Protein AF-A0A7K3PMM6-F1 (afdb_monomer_lite)

Structure (mmCIF, N/CA/C/O backbone):
data_AF-A0A7K3PMM6-F1
#
_entry.id   AF-A0A7K3PMM6-F1
#
loop_
_atom_site.group_PDB
_atom_site.id
_atom_site.type_symbol
_atom_site.label_atom_id
_atom_site.label_alt_id
_atom_site.label_comp_id
_atom_site.label_asym_id
_atom_site.label_entity_id
_atom_site.label_seq_id
_atom_site.pdbx_PDB_ins_code
_atom_site.Cartn_x
_atom_site.Cartn_y
_atom_site.Cartn_z
_atom_site.occupancy
_atom_site.B_iso_or_equiv
_atom_site.auth_seq_id
_atom_site.auth_comp_id
_atom_site.auth_asym_id
_atom_site.auth_atom_id
_atom_site.pdbx_PDB_model_num
ATOM 1 N N . GLY A 1 1 ? -13.186 -20.526 5.724 1.00 79.75 1 GLY A N 1
ATOM 2 C CA . GLY A 1 1 ? -13.028 -19.719 6.949 1.00 79.75 1 GLY A CA 1
ATOM 3 C C . GLY A 1 1 ? -11.591 -19.273 7.106 1.00 79.75 1 GLY A C 1
ATOM 4 O O . GLY A 1 1 ? -11.275 -18.162 6.717 1.00 79.75 1 GLY A O 1
ATOM 5 N N . ILE A 1 2 ? -10.721 -20.166 7.587 1.00 91.00 2 ILE A N 1
A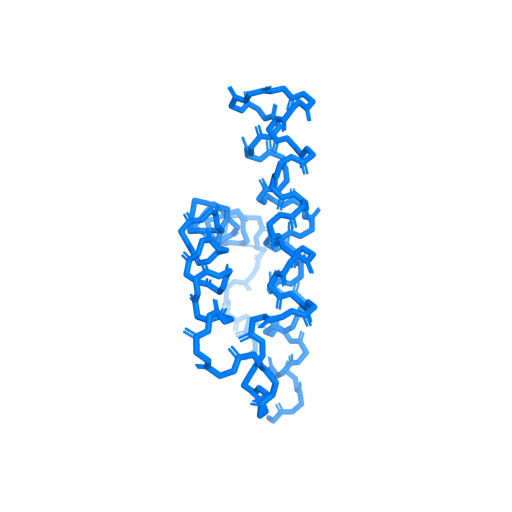TOM 6 C CA . ILE A 1 2 ? -9.309 -19.858 7.881 1.00 91.00 2 ILE A CA 1
ATOM 7 C C . ILE A 1 2 ? -8.462 -19.711 6.611 1.00 91.00 2 ILE A C 1
ATOM 9 O O . ILE A 1 2 ? -7.751 -18.726 6.486 1.00 91.00 2 ILE A O 1
ATOM 13 N N . ALA A 1 3 ? -8.581 -20.628 5.641 1.00 89.75 3 ALA A N 1
ATOM 14 C CA . ALA A 1 3 ? -7.797 -20.565 4.400 1.00 89.75 3 ALA A CA 1
ATOM 15 C C . ALA A 1 3 ? -7.974 -19.228 3.659 1.00 89.75 3 ALA A C 1
ATOM 17 O O . ALA A 1 3 ? -6.994 -18.577 3.320 1.00 89.75 3 ALA A O 1
ATOM 18 N N . ARG A 1 4 ? -9.223 -18.767 3.508 1.00 89.81 4 ARG A N 1
ATOM 19 C CA . ARG A 1 4 ? -9.524 -17.443 2.948 1.00 89.81 4 ARG A CA 1
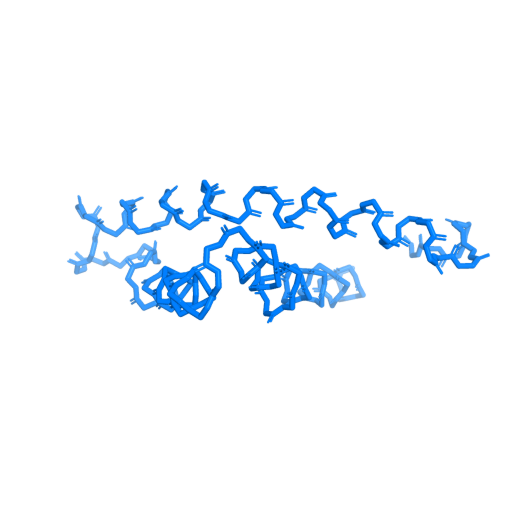ATOM 20 C C . ARG A 1 4 ? -8.873 -16.315 3.750 1.00 89.81 4 ARG A C 1
ATOM 22 O O . ARG A 1 4 ? -8.242 -15.464 3.147 1.00 89.81 4 ARG A O 1
ATOM 29 N N . ALA A 1 5 ? -9.011 -16.318 5.077 1.00 92.56 5 ALA A N 1
ATOM 30 C CA . ALA A 1 5 ? -8.430 -15.276 5.924 1.00 92.56 5 ALA A CA 1
ATOM 31 C C . ALA A 1 5 ? -6.896 -15.225 5.811 1.00 92.56 5 ALA A C 1
ATOM 33 O O . ALA A 1 5 ? -6.314 -14.148 5.781 1.00 92.56 5 ALA A O 1
ATOM 34 N N . VAL A 1 6 ? -6.246 -16.387 5.696 1.00 93.56 6 VAL A N 1
ATOM 35 C CA . VAL A 1 6 ? -4.799 -16.479 5.462 1.00 93.56 6 VAL A CA 1
ATOM 36 C C . VAL A 1 6 ? -4.433 -15.900 4.097 1.00 93.56 6 VAL A C 1
ATOM 38 O O . VAL A 1 6 ? -3.518 -15.089 4.018 1.00 93.56 6 VAL A O 1
ATOM 41 N N . VAL A 1 7 ? -5.149 -16.273 3.031 1.00 91.19 7 VAL A N 1
ATOM 42 C CA . VAL A 1 7 ? -4.895 -15.737 1.683 1.00 91.19 7 VAL A CA 1
ATOM 43 C C . VAL A 1 7 ? -5.102 -14.225 1.638 1.00 91.19 7 VAL A C 1
ATOM 45 O O . VAL A 1 7 ? -4.265 -13.523 1.084 1.00 91.19 7 VAL A O 1
ATOM 48 N N . GLU A 1 8 ? -6.176 -13.723 2.246 1.00 92.75 8 GLU A N 1
ATOM 49 C CA . GLU A 1 8 ? -6.496 -12.295 2.312 1.00 92.75 8 GLU A CA 1
ATOM 50 C C . GLU A 1 8 ? -5.402 -11.518 3.053 1.00 92.75 8 GLU A C 1
ATOM 52 O O . GLU A 1 8 ? -4.851 -10.574 2.498 1.00 92.75 8 GLU A O 1
ATOM 57 N N . SER A 1 9 ? -4.986 -11.994 4.230 1.00 94.06 9 SER A N 1
ATOM 58 C CA . SER A 1 9 ? -3.923 -11.357 5.016 1.00 94.06 9 SER A CA 1
ATOM 59 C C . SER A 1 9 ? -2.559 -11.390 4.316 1.00 94.06 9 SER A C 1
ATOM 61 O O . SER A 1 9 ? -1.817 -10.408 4.346 1.00 94.06 9 SER A O 1
ATOM 63 N N . VAL A 1 10 ? -2.217 -12.496 3.647 1.00 92.94 10 VAL A N 1
ATOM 64 C CA . VAL A 1 10 ? -0.973 -12.588 2.869 1.00 92.94 10 VAL A CA 1
ATOM 65 C C . VAL A 1 10 ? -1.023 -11.656 1.660 1.00 92.94 10 VAL A C 1
ATOM 67 O O . VAL A 1 10 ? -0.027 -10.994 1.373 1.00 92.94 10 VAL A O 1
ATOM 70 N N . ALA A 1 11 ? -2.156 -11.583 0.958 1.00 91.94 11 ALA A N 1
ATOM 71 C CA . ALA A 1 11 ? -2.323 -10.716 -0.203 1.00 91.94 11 ALA A CA 1
ATOM 72 C C . ALA A 1 11 ? -2.239 -9.232 0.178 1.00 91.94 11 ALA A C 1
ATOM 74 O O . ALA A 1 11 ? -1.501 -8.486 -0.463 1.00 91.94 11 ALA A O 1
ATOM 75 N N . GLU A 1 12 ? -2.928 -8.831 1.245 1.00 90.12 12 GLU A N 1
ATOM 76 C CA . GLU A 1 12 ? -2.887 -7.482 1.818 1.00 90.12 12 GLU A CA 1
ATOM 77 C C . GLU A 1 12 ? -1.454 -7.100 2.210 1.00 90.12 12 GLU A C 1
ATOM 79 O O . GLU A 1 12 ? -0.878 -6.160 1.665 1.00 90.12 12 GLU A O 1
ATOM 84 N N . ASN A 1 13 ? -0.795 -7.920 3.034 1.00 93.12 13 ASN A N 1
ATOM 85 C CA . ASN A 1 13 ? 0.573 -7.634 3.459 1.00 93.12 13 ASN A CA 1
ATOM 86 C C . ASN A 1 13 ? 1.570 -7.622 2.283 1.00 93.12 13 ASN A C 1
ATOM 88 O O . ASN A 1 13 ? 2.537 -6.863 2.297 1.00 93.12 13 ASN A O 1
ATOM 92 N N . THR A 1 14 ? 1.353 -8.441 1.249 1.00 92.56 14 THR A N 1
ATOM 93 C CA . THR A 1 14 ? 2.183 -8.422 0.032 1.00 92.56 14 THR A CA 1
ATOM 94 C C . THR A 1 14 ? 1.982 -7.132 -0.761 1.00 92.56 14 THR A C 1
ATOM 96 O O . THR A 1 14 ? 2.965 -6.536 -1.216 1.00 92.56 14 THR A O 1
ATOM 99 N N . SER A 1 15 ? 0.728 -6.689 -0.901 1.00 92.75 15 SER A N 1
ATOM 100 C CA . SER A 1 15 ? 0.389 -5.416 -1.535 1.00 92.75 15 SER A CA 1
ATOM 101 C C . SER A 1 15 ? 1.126 -4.271 -0.859 1.00 92.75 15 SER A C 1
ATOM 103 O O . SER A 1 15 ? 1.839 -3.527 -1.530 1.00 92.75 15 SER A O 1
ATOM 105 N N . ASP A 1 16 ? 1.052 -4.176 0.462 1.00 90.31 16 ASP A N 1
ATOM 106 C CA . ASP A 1 16 ? 1.491 -2.966 1.152 1.00 90.31 16 ASP A CA 1
ATOM 107 C C . ASP A 1 16 ? 2.985 -3.002 1.488 1.00 90.31 16 ASP A C 1
ATOM 109 O O . ASP A 1 16 ? 3.724 -2.044 1.251 1.00 90.31 16 ASP A O 1
ATOM 113 N N . ALA A 1 17 ? 3.503 -4.133 1.972 1.00 89.75 17 ALA A N 1
ATOM 114 C CA . ALA A 1 17 ? 4.904 -4.212 2.377 1.00 89.75 17 ALA A CA 1
ATOM 115 C C . ALA A 1 17 ? 5.877 -4.251 1.189 1.00 89.75 17 ALA A C 1
ATOM 117 O O . ALA A 1 17 ? 7.028 -3.826 1.343 1.00 89.75 17 ALA A O 1
ATOM 118 N N . VAL A 1 18 ? 5.440 -4.770 0.035 1.00 93.25 18 VAL A N 1
ATOM 119 C CA . VAL A 1 18 ? 6.302 -4.991 -1.134 1.00 93.25 18 VAL A CA 1
ATOM 120 C C . VAL A 1 18 ? 5.869 -4.120 -2.301 1.00 93.25 18 VAL A C 1
ATOM 122 O O . VAL A 1 18 ? 6.614 -3.229 -2.705 1.00 93.25 18 VAL A O 1
ATOM 125 N N . VAL A 1 19 ? 4.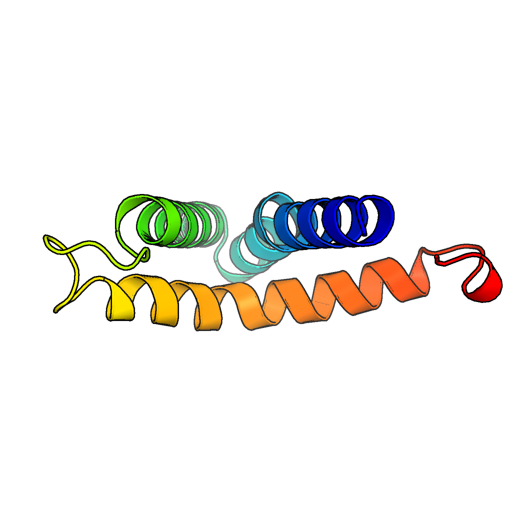682 -4.356 -2.860 1.00 95.00 19 VAL A N 1
ATOM 126 C CA . VAL A 1 19 ? 4.315 -3.760 -4.150 1.00 95.00 19 VAL A CA 1
ATOM 127 C C . VAL A 1 19 ? 4.098 -2.254 -4.028 1.00 95.00 19 VAL A C 1
ATOM 129 O O . VAL A 1 19 ? 4.697 -1.499 -4.786 1.00 95.00 19 VAL A O 1
ATOM 132 N N . GLY A 1 20 ? 3.321 -1.793 -3.050 1.00 93.62 20 GLY A N 1
ATOM 133 C CA . GLY A 1 20 ? 3.083 -0.375 -2.788 1.00 93.62 20 GLY A CA 1
ATOM 134 C C . GLY A 1 20 ? 4.376 0.380 -2.476 1.00 93.62 20 GLY A C 1
ATOM 135 O O . GLY A 1 20 ? 4.635 1.431 -3.065 1.00 93.62 20 GLY A O 1
ATOM 136 N N . ALA A 1 21 ? 5.248 -0.194 -1.639 1.00 93.38 21 ALA A N 1
ATOM 137 C CA . ALA A 1 21 ? 6.552 0.394 -1.331 1.00 93.38 21 ALA A CA 1
ATOM 138 C C . ALA A 1 21 ? 7.444 0.532 -2.578 1.00 93.38 21 ALA A C 1
ATOM 140 O O . ALA A 1 21 ? 8.091 1.566 -2.757 1.00 93.38 21 ALA A O 1
ATOM 141 N N . LEU A 1 22 ? 7.454 -0.475 -3.459 1.00 95.00 22 LEU A N 1
ATOM 142 C CA . LEU A 1 22 ? 8.193 -0.429 -4.722 1.00 95.00 22 LEU A CA 1
ATOM 143 C C . LEU A 1 22 ? 7.572 0.545 -5.728 1.00 95.00 22 LEU A C 1
ATOM 145 O O . LEU A 1 22 ? 8.315 1.244 -6.408 1.00 95.00 22 LEU A O 1
ATOM 149 N N . VAL A 1 23 ? 6.242 0.641 -5.802 1.00 96.00 23 VAL A N 1
ATOM 150 C CA . VAL A 1 23 ? 5.543 1.604 -6.669 1.00 96.00 23 VAL A CA 1
ATOM 151 C C . VAL A 1 23 ? 5.932 3.028 -6.291 1.00 96.00 23 VAL A C 1
ATOM 153 O O . VAL A 1 23 ? 6.412 3.782 -7.135 1.00 96.00 23 VAL A O 1
ATOM 156 N N . TRP A 1 24 ? 5.802 3.398 -5.018 1.00 96.75 24 TRP A N 1
ATOM 157 C CA . TRP A 1 24 ? 6.160 4.746 -4.575 1.00 96.75 24 TRP A CA 1
ATOM 158 C C . TRP A 1 24 ? 7.669 4.992 -4.585 1.00 96.75 24 TRP A C 1
ATOM 160 O O . TRP A 1 24 ? 8.106 6.103 -4.893 1.00 96.75 24 TRP A O 1
ATOM 170 N N . GLY A 1 25 ? 8.469 3.951 -4.339 1.00 96.62 25 GLY A N 1
ATOM 171 C CA . GLY A 1 25 ? 9.915 3.975 -4.537 1.00 96.62 25 GLY A CA 1
ATOM 172 C C . GLY A 1 25 ? 10.320 4.242 -5.989 1.00 96.62 25 GLY A C 1
ATOM 173 O O . GLY A 1 25 ? 11.249 5.003 -6.234 1.00 96.62 25 GLY A O 1
ATOM 174 N N . ALA A 1 26 ? 9.605 3.679 -6.962 1.00 96.19 26 ALA A N 1
ATOM 175 C CA . ALA A 1 26 ? 9.848 3.927 -8.381 1.00 96.19 26 ALA A CA 1
ATOM 176 C C . ALA A 1 26 ? 9.404 5.335 -8.811 1.00 96.19 26 ALA A C 1
ATOM 178 O O . ALA A 1 26 ? 10.072 5.963 -9.627 1.00 96.19 26 ALA A O 1
ATOM 179 N N . VAL A 1 27 ? 8.303 5.846 -8.249 1.00 96.38 27 VAL A N 1
ATOM 180 C CA . VAL A 1 27 ? 7.752 7.168 -8.596 1.00 96.38 27 VAL A CA 1
ATOM 181 C C . VAL A 1 27 ? 8.607 8.315 -8.054 1.00 96.38 27 VAL A C 1
ATOM 183 O O . VAL A 1 27 ? 8.853 9.279 -8.775 1.00 96.38 27 VAL A O 1
ATOM 186 N N . ALA A 1 28 ? 9.049 8.241 -6.795 1.00 96.00 28 ALA A N 1
ATOM 187 C CA . ALA A 1 28 ? 9.725 9.360 -6.128 1.00 96.00 28 ALA A CA 1
ATOM 188 C C . ALA A 1 28 ? 11.045 8.976 -5.438 1.00 96.00 28 ALA A C 1
ATOM 190 O O . ALA A 1 28 ? 11.562 9.743 -4.625 1.00 96.00 28 ALA A O 1
ATOM 191 N N . GLY A 1 29 ? 11.603 7.802 -5.736 1.00 96.81 29 GLY A N 1
ATOM 192 C CA . GLY A 1 29 ? 12.845 7.320 -5.134 1.00 96.81 29 GLY A CA 1
ATOM 193 C C . GLY A 1 29 ? 12.695 6.979 -3.650 1.00 96.81 29 GLY A C 1
ATOM 194 O O . GLY A 1 29 ? 11.617 6.646 -3.153 1.00 96.81 29 GLY A O 1
ATOM 195 N N . VAL A 1 30 ? 13.799 7.108 -2.909 1.00 96.75 30 VAL A N 1
ATOM 196 C CA . VAL A 1 30 ? 13.836 6.879 -1.453 1.00 96.75 30 VAL A CA 1
ATOM 197 C C . VAL A 1 30 ? 12.771 7.694 -0.696 1.00 96.75 30 VAL A C 1
ATOM 199 O O . VAL A 1 30 ? 12.092 7.104 0.147 1.00 96.75 30 VAL A O 1
ATOM 202 N N . PRO A 1 31 ? 12.541 8.993 -0.993 1.00 96.19 31 PRO A N 1
ATOM 203 C CA . PRO A 1 31 ? 11.463 9.755 -0.360 1.00 96.19 31 PRO A CA 1
ATOM 204 C C . PRO A 1 31 ? 10.070 9.140 -0.539 1.00 96.19 31 PRO A C 1
ATOM 206 O O . PRO A 1 31 ? 9.300 9.113 0.417 1.00 96.19 31 PRO A O 1
ATOM 209 N N . GLY A 1 32 ? 9.750 8.616 -1.727 1.00 95.44 32 GLY A N 1
ATOM 210 C CA . GLY A 1 32 ? 8.459 7.974 -1.991 1.00 95.44 32 GLY A CA 1
ATOM 211 C C . GLY A 1 32 ? 8.279 6.680 -1.208 1.00 95.44 32 GLY A C 1
ATOM 212 O O . GLY A 1 32 ? 7.245 6.479 -0.575 1.00 95.44 32 GLY A O 1
ATOM 213 N N . LEU A 1 33 ? 9.315 5.840 -1.179 1.00 95.50 33 LEU A N 1
ATOM 214 C CA . LEU A 1 33 ? 9.315 4.599 -0.403 1.00 95.50 33 LEU A CA 1
ATOM 215 C C . LEU A 1 33 ? 9.106 4.871 1.092 1.00 95.50 33 LEU A C 1
ATOM 217 O O . LEU A 1 33 ? 8.255 4.246 1.728 1.00 95.50 33 LEU A O 1
ATOM 221 N N . LEU A 1 34 ? 9.865 5.817 1.654 1.00 96.44 34 LEU A N 1
ATOM 222 C CA . LEU A 1 34 ? 9.751 6.188 3.065 1.00 96.44 34 LEU A CA 1
ATOM 223 C C . LEU A 1 34 ? 8.400 6.844 3.369 1.00 96.44 34 LEU A C 1
ATOM 225 O O . LEU A 1 34 ? 7.789 6.528 4.387 1.00 96.44 34 LEU A O 1
ATOM 229 N N . GLY A 1 35 ? 7.916 7.712 2.477 1.00 95.69 35 GLY A N 1
ATOM 230 C CA . GLY A 1 35 ? 6.612 8.360 2.598 1.00 95.69 35 GLY A CA 1
ATOM 231 C C . GLY A 1 35 ? 5.473 7.346 2.636 1.00 95.69 35 GLY A C 1
ATOM 232 O O . GLY A 1 35 ? 4.656 7.379 3.553 1.00 95.69 35 GLY A O 1
ATOM 233 N N . PHE A 1 36 ? 5.461 6.386 1.709 1.00 95.31 36 PHE A N 1
ATOM 234 C CA . PHE A 1 36 ? 4.451 5.330 1.692 1.00 95.31 36 PHE A CA 1
ATOM 235 C C . PHE A 1 36 ? 4.494 4.466 2.960 1.00 95.31 36 PHE A C 1
ATOM 237 O O . PHE A 1 36 ? 3.459 4.204 3.571 1.00 95.31 36 PHE A O 1
ATOM 244 N N . ARG A 1 37 ? 5.691 4.080 3.424 1.00 94.62 37 ARG A N 1
ATOM 245 C CA . ARG A 1 37 ? 5.850 3.336 4.686 1.00 94.62 37 ARG A CA 1
ATOM 246 C C . ARG A 1 37 ? 5.360 4.122 5.901 1.00 94.62 37 ARG A C 1
ATOM 248 O O . ARG A 1 37 ? 4.777 3.529 6.809 1.00 94.62 37 ARG A O 1
ATOM 255 N N . ALA A 1 38 ? 5.578 5.435 5.924 1.00 94.56 38 ALA A N 1
ATOM 256 C CA . ALA A 1 38 ? 5.092 6.299 6.991 1.00 94.56 38 ALA A CA 1
ATOM 257 C C . ALA A 1 38 ? 3.559 6.374 7.010 1.00 94.56 38 ALA A C 1
ATOM 259 O O . ALA A 1 38 ? 2.977 6.306 8.090 1.00 94.56 38 ALA A O 1
ATOM 260 N N . VAL A 1 39 ? 2.910 6.454 5.843 1.00 93.69 39 VAL A N 1
ATOM 2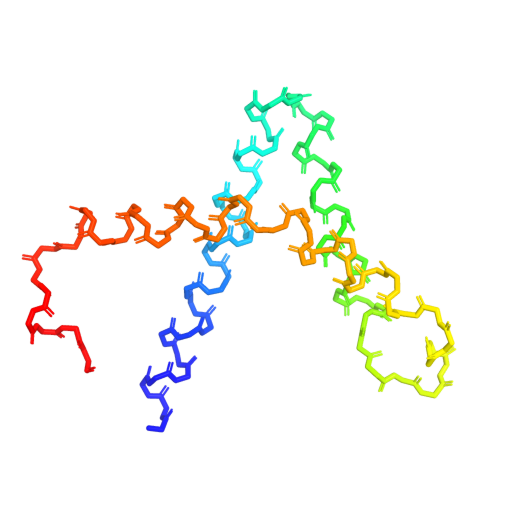61 C CA . VAL A 1 39 ? 1.441 6.436 5.728 1.00 93.69 39 VAL A CA 1
ATOM 262 C C . VAL A 1 39 ? 0.862 5.116 6.251 1.00 93.69 39 VAL A C 1
ATOM 264 O O . VAL A 1 39 ? 0.039 5.164 7.1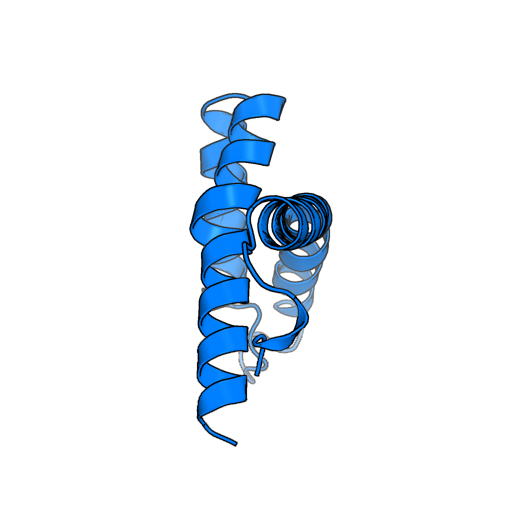63 1.00 93.69 39 VAL A O 1
ATOM 267 N N . ASN A 1 40 ? 1.385 3.968 5.804 1.00 92.25 40 ASN A N 1
ATOM 268 C CA . ASN A 1 40 ? 0.964 2.643 6.295 1.00 92.25 40 ASN A CA 1
ATOM 269 C C . ASN A 1 40 ? 1.122 2.509 7.813 1.00 92.25 40 ASN A C 1
ATOM 271 O O . ASN A 1 40 ? 0.258 2.004 8.526 1.00 92.25 40 ASN A O 1
ATOM 275 N N . THR A 1 41 ? 2.251 2.991 8.336 1.00 92.25 41 THR A N 1
ATOM 276 C CA . THR A 1 41 ? 2.510 2.960 9.780 1.00 92.25 41 THR A CA 1
ATOM 277 C C . THR A 1 41 ? 1.527 3.857 10.529 1.00 92.25 41 THR A C 1
ATOM 279 O O . THR A 1 41 ? 1.054 3.501 11.606 1.00 92.25 41 THR A O 1
ATOM 282 N N . LEU A 1 42 ? 1.212 5.029 9.977 1.00 91.00 42 LEU A N 1
ATOM 283 C CA . LEU A 1 42 ? 0.260 5.950 10.579 1.00 91.00 42 LEU A CA 1
ATOM 284 C C . LEU A 1 42 ? -1.144 5.339 10.625 1.00 91.00 42 LEU A C 1
ATOM 286 O O . LEU A 1 42 ? -1.801 5.436 11.662 1.00 91.00 42 LEU A O 1
ATOM 290 N N . ASP A 1 43 ? -1.588 4.682 9.555 1.00 89.88 43 ASP A N 1
ATOM 291 C CA . ASP A 1 43 ? -2.873 3.986 9.553 1.00 89.88 43 ASP A CA 1
ATOM 292 C C . ASP A 1 43 ? -2.934 2.870 10.612 1.00 89.88 43 ASP A C 1
ATOM 294 O O . ASP A 1 43 ? -3.843 2.847 11.452 1.00 89.88 43 ASP A O 1
ATOM 298 N N . ALA A 1 44 ? -1.887 2.045 10.697 1.00 87.56 44 ALA A N 1
ATOM 299 C CA . ALA A 1 44 ? -1.786 0.998 11.712 1.00 87.56 44 ALA A CA 1
ATOM 300 C C . ALA A 1 44 ? -1.852 1.547 13.154 1.00 87.56 44 ALA A C 1
ATOM 302 O O . ALA A 1 44 ? -2.422 0.916 14.044 1.00 87.56 44 ALA A O 1
ATOM 303 N N . MET A 1 45 ? -1.299 2.740 13.395 1.00 90.06 45 MET A N 1
ATOM 304 C CA . MET A 1 45 ? -1.244 3.350 14.728 1.00 90.06 45 MET A CA 1
ATOM 305 C C . MET A 1 45 ? -2.522 4.105 15.115 1.00 90.06 45 MET A C 1
ATOM 307 O O . MET A 1 45 ? -2.921 4.078 16.283 1.00 90.06 45 MET A O 1
ATOM 311 N N . VAL A 1 46 ? -3.139 4.837 14.179 1.00 89.75 46 VAL A N 1
ATOM 312 C CA . VAL A 1 46 ? -4.246 5.766 14.492 1.00 89.75 46 VAL A CA 1
ATOM 313 C C . VAL A 1 46 ? -5.465 5.668 13.573 1.00 89.75 46 VAL A C 1
ATOM 315 O O . VAL A 1 46 ? -6.491 6.267 13.897 1.00 89.75 46 VAL A O 1
ATOM 318 N N . GLY A 1 47 ? -5.403 4.903 12.483 1.00 83.50 47 GLY A N 1
ATOM 319 C CA . GLY A 1 47 ? -6.518 4.689 11.552 1.00 83.50 47 GLY A CA 1
ATOM 320 C C . GLY A 1 47 ? -7.653 3.837 12.113 1.00 83.50 47 GLY A C 1
ATOM 321 O O . GLY A 1 47 ? -8.813 3.953 11.711 1.00 83.50 47 GLY A O 1
ATOM 322 N N . HIS A 1 48 ? -7.351 3.041 13.138 1.00 84.69 48 HIS A N 1
ATOM 323 C CA . HIS A 1 48 ? -8.316 2.176 13.796 1.00 84.69 48 HIS A CA 1
ATOM 324 C C . HIS A 1 48 ? -9.348 2.988 14.593 1.00 84.69 48 HIS A C 1
ATOM 326 O O . HIS A 1 48 ? -9.041 4.008 15.222 1.00 84.69 48 HIS A O 1
ATOM 332 N N . ARG A 1 49 ? -10.597 2.502 14.637 1.00 79.50 49 ARG A N 1
ATOM 333 C CA . ARG A 1 49 ? -11.675 3.143 15.409 1.00 79.50 49 ARG A CA 1
ATOM 334 C C . ARG A 1 49 ? -11.402 3.046 16.911 1.00 79.50 49 ARG A C 1
ATOM 336 O O . ARG A 1 49 ? -11.843 2.114 17.573 1.00 79.50 49 ARG A O 1
ATOM 343 N N . SER A 1 50 ? -10.733 4.056 17.458 1.00 81.50 50 SER A N 1
ATOM 344 C CA . SER A 1 50 ? -10.526 4.211 18.897 1.00 81.50 50 SER A CA 1
ATOM 345 C C . SER A 1 50 ? -11.292 5.424 19.441 1.00 81.50 50 SER A C 1
ATOM 347 O O . SER A 1 50 ? -11.448 6.425 18.732 1.00 81.50 50 SER A O 1
ATOM 349 N N . PRO A 1 51 ? -11.730 5.412 20.716 1.00 82.44 51 PRO A N 1
ATOM 350 C CA . PRO A 1 51 ? -12.326 6.591 21.353 1.00 82.44 51 PRO A CA 1
ATOM 351 C C . PRO A 1 51 ? -11.418 7.832 21.294 1.00 82.44 51 PRO A C 1
ATOM 353 O O . PRO A 1 51 ? -11.909 8.955 21.192 1.00 82.44 51 PRO A O 1
ATOM 356 N N . ARG A 1 52 ? -10.093 7.625 21.305 1.00 82.81 52 ARG A N 1
ATOM 357 C CA . ARG A 1 52 ? -9.060 8.670 21.266 1.00 82.81 52 ARG A CA 1
ATOM 358 C C . ARG A 1 52 ? -8.908 9.309 19.881 1.00 82.81 52 ARG A C 1
ATOM 360 O O . ARG A 1 52 ? -8.736 10.525 19.795 1.00 82.81 52 ARG A O 1
ATOM 367 N N . TYR A 1 53 ? -9.001 8.506 18.819 1.00 82.19 53 TYR A N 1
ATOM 368 C CA . TYR A 1 53 ? -8.728 8.902 17.431 1.00 82.19 53 TYR A CA 1
ATOM 369 C C . TYR A 1 53 ? -9.994 9.076 16.580 1.00 82.19 53 TYR A C 1
ATOM 371 O O . TYR A 1 53 ? -9.908 9.518 15.440 1.00 82.19 53 TYR A O 1
ATOM 379 N N . ARG A 1 54 ? -11.191 8.841 17.136 1.00 77.81 54 ARG A N 1
ATOM 380 C CA . ARG A 1 54 ? -12.483 8.841 16.416 1.00 77.81 54 ARG A CA 1
ATOM 381 C C . ARG A 1 54 ? -12.732 10.044 15.497 1.00 77.81 54 ARG A C 1
ATOM 383 O O . ARG A 1 54 ? -13.433 9.909 14.503 1.00 77.81 54 ARG A O 1
ATOM 390 N N . ARG A 1 55 ? -12.215 11.226 15.849 1.00 79.25 55 ARG A N 1
ATOM 391 C CA . ARG A 1 55 ? -12.437 12.473 15.095 1.00 79.25 55 ARG A CA 1
ATOM 392 C C . ARG A 1 55 ? -11.449 12.699 13.944 1.00 79.25 55 ARG A C 1
ATOM 394 O O . ARG A 1 55 ? -11.769 13.476 13.054 1.00 79.25 55 ARG A O 1
ATOM 401 N N . TYR A 1 56 ? -10.281 12.055 13.956 1.00 82.44 56 TYR A N 1
ATOM 402 C CA . TYR A 1 56 ? -9.182 12.375 13.029 1.00 82.44 56 TYR A CA 1
ATOM 403 C C . TYR A 1 56 ? -8.432 11.161 12.457 1.00 82.44 56 TYR A C 1
ATOM 405 O O . TYR A 1 56 ? -7.812 11.299 11.411 1.00 82.44 56 TYR A O 1
ATOM 413 N N . GLY A 1 57 ? -8.552 9.968 13.047 1.00 84.62 57 GLY A N 1
ATOM 414 C CA . GLY A 1 57 ? -7.974 8.727 12.509 1.00 84.62 57 GLY A CA 1
ATOM 415 C C . GLY A 1 57 ? -8.502 8.354 11.120 1.00 84.62 57 GLY A C 1
ATOM 416 O O . GLY A 1 57 ? -7.817 7.714 10.337 1.00 84.62 57 GLY A O 1
ATOM 417 N N . TRP A 1 58 ? -9.687 8.841 10.742 1.00 87.56 58 TRP A N 1
ATOM 418 C CA . TRP A 1 58 ? -10.213 8.638 9.389 1.00 87.56 58 TRP A CA 1
ATOM 419 C C . TRP A 1 58 ? -9.322 9.257 8.300 1.00 87.56 58 TRP A C 1
ATOM 421 O O . TRP A 1 58 ? -9.327 8.778 7.170 1.00 87.56 58 TRP A O 1
ATOM 431 N N . ALA A 1 59 ? -8.578 10.323 8.617 1.00 89.56 59 ALA A N 1
ATOM 432 C CA . ALA A 1 59 ? -7.728 10.996 7.645 1.00 89.56 59 ALA A CA 1
ATOM 433 C C . ALA A 1 59 ? -6.481 10.165 7.317 1.00 89.56 59 ALA A C 1
ATOM 435 O O . ALA A 1 59 ? -6.080 10.133 6.158 1.00 89.56 59 ALA A O 1
ATOM 436 N N . SER A 1 60 ? -5.899 9.467 8.304 1.00 88.56 60 SER A N 1
ATOM 437 C CA . SER A 1 60 ? -4.789 8.542 8.053 1.00 88.56 60 SER A CA 1
ATOM 438 C C . SER A 1 60 ? -5.255 7.332 7.255 1.00 88.56 60 SER A C 1
ATOM 440 O O . SER A 1 60 ? -4.631 7.028 6.249 1.00 88.56 60 SER A O 1
ATOM 442 N N . ALA A 1 61 ? -6.397 6.742 7.624 1.00 89.00 61 ALA A N 1
ATOM 443 C CA . ALA A 1 61 ? -6.974 5.610 6.896 1.00 89.00 61 ALA A CA 1
ATOM 444 C C . ALA A 1 61 ? -7.279 5.953 5.442 1.00 89.00 61 ALA A C 1
ATOM 446 O O . ALA A 1 61 ? -6.929 5.222 4.527 1.00 89.00 61 ALA A O 1
ATOM 447 N N . ARG A 1 62 ? -7.854 7.132 5.196 1.00 90.38 62 ARG A N 1
ATOM 448 C CA . ARG A 1 62 ? -8.162 7.547 3.828 1.00 90.38 62 ARG A CA 1
ATOM 449 C C . ARG A 1 62 ? -6.920 7.908 3.017 1.00 90.38 62 ARG A C 1
ATOM 451 O O . ARG A 1 62 ? -6.933 7.753 1.800 1.00 90.38 62 ARG A O 1
ATOM 458 N N . LEU A 1 63 ? -5.879 8.437 3.660 1.00 91.50 63 LEU A N 1
ATOM 459 C CA . LEU A 1 63 ? -4.605 8.684 2.991 1.00 91.50 63 LEU A CA 1
ATOM 460 C C . LEU A 1 63 ? -3.941 7.363 2.598 1.00 91.50 63 LEU A C 1
ATOM 462 O O . LEU A 1 63 ? -3.424 7.265 1.488 1.00 91.50 63 LEU A O 1
ATOM 466 N N . ASP A 1 64 ? -3.998 6.370 3.480 1.00 91.88 64 ASP A N 1
ATOM 467 C CA . ASP A 1 64 ? -3.492 5.029 3.225 1.00 91.88 64 ASP A CA 1
ATOM 468 C C . ASP A 1 64 ? -4.259 4.333 2.098 1.00 91.88 64 ASP A C 1
ATOM 470 O O . ASP A 1 64 ? -3.639 3.958 1.107 1.00 91.88 64 ASP A O 1
ATOM 474 N N . ASP A 1 65 ? -5.597 4.346 2.129 1.00 91.81 65 ASP A N 1
ATOM 475 C CA . ASP A 1 65 ? -6.448 3.827 1.045 1.00 91.81 65 ASP A CA 1
ATOM 476 C C . ASP A 1 65 ? -6.062 4.414 -0.327 1.00 91.81 65 ASP A C 1
ATOM 478 O O . ASP A 1 65 ? -5.967 3.710 -1.337 1.00 91.81 65 ASP A O 1
ATOM 482 N N . LEU A 1 66 ? -5.848 5.734 -0.384 1.00 92.62 66 LEU A N 1
ATOM 483 C CA . LEU A 1 66 ? -5.486 6.432 -1.618 1.00 92.62 66 LEU A CA 1
ATOM 484 C C . LEU A 1 66 ? -4.065 6.093 -2.073 1.00 92.62 66 LEU A C 1
ATOM 486 O O . LEU A 1 66 ? -3.829 5.922 -3.270 1.00 92.62 66 LEU A O 1
ATOM 490 N N . ALA A 1 67 ? -3.124 6.009 -1.134 1.00 91.69 67 ALA A N 1
ATOM 491 C CA . ALA A 1 67 ? -1.736 5.691 -1.430 1.00 91.69 67 ALA A CA 1
ATOM 492 C C . ALA A 1 67 ? -1.556 4.213 -1.816 1.00 91.69 67 ALA A C 1
ATOM 494 O O . ALA A 1 67 ? -0.728 3.906 -2.673 1.00 91.69 67 ALA A O 1
ATOM 495 N N . GLY A 1 68 ? -2.327 3.305 -1.217 1.00 93.00 68 GLY A N 1
ATOM 496 C CA . GLY A 1 68 ? -2.289 1.863 -1.458 1.00 93.00 68 GLY A CA 1
ATOM 497 C C . GLY A 1 68 ? -2.985 1.446 -2.752 1.00 93.00 68 GLY A C 1
ATOM 498 O O . GLY A 1 68 ? -2.592 0.456 -3.369 1.00 93.00 68 GLY A O 1
ATOM 499 N N . TRP A 1 69 ? -3.957 2.230 -3.240 1.00 93.69 69 TRP A N 1
ATOM 500 C CA . TRP A 1 69 ? -4.757 1.886 -4.423 1.00 93.69 69 TRP A CA 1
ATOM 501 C C . TRP A 1 69 ? -3.941 1.468 -5.666 1.00 93.69 69 TRP A C 1
ATOM 503 O O . TRP A 1 69 ? -4.271 0.436 -6.263 1.00 93.69 69 TRP A O 1
ATOM 513 N N . PRO A 1 70 ? -2.861 2.175 -6.070 1.00 91.56 70 PRO A N 1
ATOM 514 C CA . PRO A 1 70 ? -2.026 1.743 -7.192 1.00 91.56 70 PRO A CA 1
ATOM 515 C C . PRO A 1 70 ? -1.306 0.413 -6.922 1.00 91.56 70 PRO A C 1
ATOM 517 O O . PRO A 1 70 ? -1.266 -0.455 -7.797 1.00 91.56 70 PRO A O 1
ATOM 520 N N . GLY A 1 71 ? -0.765 0.242 -5.710 1.00 91.69 71 GLY A N 1
ATOM 521 C CA . GLY A 1 71 ? -0.057 -0.967 -5.286 1.00 91.69 71 GLY A CA 1
ATOM 522 C C . GLY A 1 71 ? -0.972 -2.188 -5.268 1.00 91.69 71 GLY A C 1
ATOM 523 O O . GLY A 1 71 ? -0.624 -3.222 -5.836 1.00 91.69 71 GLY A O 1
ATOM 524 N N . ALA A 1 72 ? -2.185 -2.044 -4.737 1.00 93.06 72 ALA A N 1
ATOM 525 C CA . ALA A 1 72 ? -3.182 -3.109 -4.688 1.00 93.06 72 ALA A CA 1
ATOM 526 C C . ALA A 1 72 ? -3.593 -3.586 -6.091 1.00 93.06 72 ALA A C 1
ATOM 528 O O . ALA A 1 72 ? -3.667 -4.789 -6.357 1.00 93.06 72 ALA A O 1
ATOM 529 N N . ARG A 1 73 ? -3.809 -2.653 -7.031 1.00 94.25 73 ARG A N 1
ATOM 530 C CA . ARG A 1 73 ? -4.130 -2.990 -8.430 1.00 94.25 73 ARG A CA 1
ATOM 531 C C . ARG A 1 73 ? -2.985 -3.717 -9.119 1.00 94.25 73 ARG A C 1
ATOM 533 O O . ARG A 1 73 ? -3.227 -4.725 -9.781 1.00 94.25 73 ARG A O 1
ATOM 540 N N . LEU A 1 74 ? -1.756 -3.233 -8.943 1.00 93.25 74 LEU A N 1
ATOM 541 C CA . LEU A 1 74 ? -0.580 -3.887 -9.505 1.00 93.25 74 LEU A CA 1
ATOM 542 C C . LEU A 1 74 ? -0.383 -5.282 -8.902 1.00 93.25 74 LEU A C 1
ATOM 544 O O . LEU A 1 74 ? -0.130 -6.226 -9.642 1.00 93.25 74 LEU A O 1
ATOM 548 N N . THR A 1 75 ? -0.566 -5.429 -7.590 1.00 93.62 75 THR A N 1
ATOM 549 C CA . THR A 1 75 ? -0.456 -6.716 -6.889 1.00 93.62 75 THR A CA 1
ATOM 550 C C . THR A 1 75 ? -1.437 -7.724 -7.458 1.00 93.62 75 THR A C 1
ATOM 552 O O . THR A 1 75 ? -1.024 -8.808 -7.848 1.00 93.62 75 THR A O 1
ATOM 555 N N . ALA A 1 76 ? -2.711 -7.347 -7.607 1.00 92.12 76 ALA A N 1
ATOM 556 C CA . ALA A 1 76 ? -3.721 -8.220 -8.195 1.00 92.12 76 ALA A CA 1
ATOM 557 C C . ALA A 1 76 ? -3.318 -8.700 -9.601 1.00 92.12 76 ALA A C 1
ATOM 559 O O . ALA A 1 76 ? -3.372 -9.897 -9.883 1.00 92.12 76 ALA A O 1
ATOM 560 N N . VAL A 1 77 ? -2.852 -7.790 -10.465 1.00 93.69 77 VAL A N 1
ATOM 561 C CA . VAL A 1 77 ? -2.383 -8.142 -11.815 1.00 93.69 77 VAL A CA 1
ATOM 562 C C . VAL A 1 77 ? -1.180 -9.083 -11.748 1.00 93.69 77 VAL A C 1
ATOM 564 O O . VAL A 1 77 ? -1.208 -10.142 -12.372 1.00 93.69 77 VAL A O 1
ATOM 567 N N . LEU A 1 78 ? -0.154 -8.753 -10.962 1.00 92.44 78 LEU A N 1
ATOM 568 C CA . LEU A 1 78 ? 1.049 -9.576 -10.823 1.00 92.44 78 LEU A CA 1
ATOM 569 C C . LEU A 1 78 ? 0.721 -10.977 -10.304 1.00 92.44 78 LEU A C 1
ATOM 571 O O . LEU A 1 78 ? 1.206 -11.955 -10.866 1.00 92.44 78 LEU A O 1
ATOM 575 N N . THR A 1 79 ? -0.142 -11.092 -9.295 1.00 90.94 79 THR A N 1
ATOM 576 C CA . THR A 1 79 ? -0.595 -12.382 -8.766 1.00 90.94 79 THR A CA 1
ATOM 577 C C . THR A 1 79 ? -1.332 -13.196 -9.829 1.00 90.94 79 THR A C 1
ATOM 579 O O . THR A 1 79 ? -1.071 -14.389 -9.958 1.00 90.94 79 THR A O 1
ATOM 582 N N . THR A 1 80 ? -2.206 -12.574 -10.629 1.00 90.12 80 THR A N 1
ATOM 583 C CA . THR A 1 80 ? -2.928 -13.292 -11.697 1.00 90.12 80 THR A CA 1
ATOM 584 C C . THR A 1 80 ? -2.017 -13.765 -12.829 1.00 90.12 80 THR A C 1
ATOM 586 O O . THR A 1 80 ? -2.229 -14.850 -13.359 1.00 90.12 80 THR A O 1
ATOM 589 N N . VAL A 1 81 ? -0.999 -12.978 -13.189 1.00 91.19 81 VAL A N 1
ATOM 590 C CA . VAL A 1 81 ? -0.076 -13.294 -14.291 1.00 91.19 81 VAL A CA 1
ATOM 591 C C . VAL A 1 81 ? 0.994 -14.298 -13.860 1.00 91.19 81 VAL A C 1
ATOM 593 O O . VAL A 1 8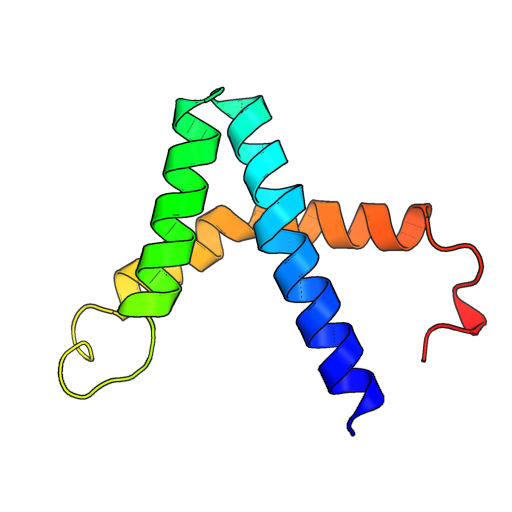1 ? 1.371 -15.162 -14.645 1.00 91.19 81 VAL A O 1
ATOM 596 N N . ALA A 1 82 ? 1.489 -14.196 -12.625 1.00 90.50 82 ALA A N 1
ATOM 597 C CA . ALA A 1 82 ? 2.504 -15.100 -12.086 1.00 90.50 82 ALA A CA 1
ATOM 598 C C . ALA A 1 82 ? 1.920 -16.423 -11.557 1.00 90.50 82 ALA A C 1
ATOM 600 O O . ALA A 1 82 ? 2.663 -17.379 -11.333 1.00 90.50 82 ALA A O 1
ATOM 601 N N . GLY A 1 83 ? 0.605 -16.488 -11.332 1.00 85.75 83 GLY A N 1
ATOM 602 C CA . GLY A 1 83 ? -0.080 -17.686 -10.859 1.00 85.75 83 GLY A CA 1
ATOM 603 C C . GLY A 1 83 ? -0.122 -18.785 -11.923 1.00 85.75 83 GLY A C 1
ATOM 604 O O . GLY A 1 83 ? -0.671 -18.593 -13.002 1.00 85.75 83 GLY A O 1
ATOM 605 N N . GLY A 1 84 ? 0.432 -19.958 -11.606 1.00 81.38 84 GLY A N 1
ATOM 606 C CA . GLY A 1 84 ? 0.521 -21.085 -12.545 1.00 81.38 84 GLY A CA 1
ATOM 607 C C . GLY A 1 84 ? -0.776 -21.879 -12.751 1.00 81.38 84 GLY A C 1
ATOM 608 O O . GLY A 1 84 ? -0.914 -22.542 -13.775 1.00 81.38 84 GLY A O 1
ATOM 609 N N . ASP A 1 85 ? -1.727 -21.819 -11.811 1.00 80.56 85 ASP A N 1
ATOM 610 C CA . ASP A 1 85 ? -3.023 -22.500 -11.928 1.00 80.56 85 ASP A CA 1
ATOM 611 C C . ASP A 1 85 ? -4.169 -21.668 -11.318 1.00 80.56 85 ASP A C 1
ATOM 613 O O . ASP A 1 85 ? -4.363 -21.666 -10.100 1.00 80.56 85 ASP A O 1
ATOM 617 N N . PRO A 1 86 ? -4.974 -20.988 -12.152 1.00 69.81 86 PRO A N 1
ATOM 618 C CA . PRO A 1 86 ? -6.153 -20.257 -11.698 1.00 69.81 86 PRO A CA 1
ATOM 619 C C . PRO A 1 86 ? -7.259 -21.158 -11.130 1.00 69.81 86 PRO A C 1
ATOM 621 O O . PRO A 1 86 ? -8.121 -20.670 -10.408 1.00 69.81 86 PRO A O 1
ATOM 624 N N . ARG A 1 87 ? -7.284 -22.453 -11.482 1.00 69.81 87 ARG A N 1
ATOM 625 C CA . ARG A 1 87 ? -8.364 -23.386 -11.113 1.00 69.81 87 ARG A CA 1
ATOM 626 C C . ARG A 1 87 ? -8.143 -24.047 -9.752 1.00 69.81 87 ARG A C 1
ATOM 628 O O . ARG A 1 87 ? -9.107 -24.531 -9.170 1.00 69.81 87 ARG A O 1
ATOM 635 N N . GLY A 1 88 ? -6.908 -24.046 -9.251 1.00 67.06 88 GLY A N 1
ATOM 636 C CA . GLY A 1 88 ? -6.543 -24.469 -7.895 1.00 67.06 88 GLY A CA 1
ATOM 637 C C . GLY A 1 88 ? -6.542 -23.336 -6.861 1.00 67.06 88 GLY A C 1
ATOM 638 O O . GLY A 1 88 ? -6.223 -23.574 -5.696 1.00 67.06 88 GLY A O 1
ATOM 639 N N . ALA A 1 89 ? -6.869 -22.106 -7.270 1.00 65.81 89 ALA A N 1
ATOM 640 C CA . ALA A 1 89 ? -6.978 -20.961 -6.374 1.00 65.81 89 ALA A CA 1
ATOM 641 C C . ALA A 1 89 ? -8.250 -21.083 -5.512 1.00 65.81 89 ALA A C 1
ATOM 643 O O . ALA A 1 89 ? -9.330 -20.719 -5.960 1.00 65.81 89 ALA A O 1
ATOM 644 N N . VAL A 1 90 ? -8.057 -21.654 -4.315 1.00 59.91 90 VAL A N 1
ATOM 645 C CA . VAL A 1 90 ? -8.954 -21.828 -3.143 1.00 59.91 90 VAL A CA 1
ATOM 646 C C . VAL A 1 90 ? -10.464 -21.737 -3.373 1.00 59.91 90 VAL A C 1
ATOM 648 O O . VAL A 1 90 ? -10.992 -20.615 -3.538 1.00 59.91 90 VAL A O 1
#

Secondary structure (DSSP, 8-state):
-HHHHHHHHHHHHHIIIIIIHHHHHHHHHHHHHHHHHHHHHHIIIIIS--TTTTTTHHHHHHHHHHHHHHHHHHHHHHHHHH-S-TTS--

pLDDT: mean 89.45, std 7.28, range [59.91, 96.81]

Sequence (90 aa):
GIARAVVESVAENTSDAVVGALVWGAVAGVPGLLGFRAVNTLDAMVGHRSPRYRRYGWASARLDDLAGWPGARLTAVLTTVAGGDPRGAV

Radius of gyration: 14.96 Å; chains: 1; bounding box: 27×37×36 Å

InterPro domains:
  IPR004485 Cobalamin biosynthesis CobD/CbiB [PF03186] (1-82)
  IPR004485 Cobalamin biosynthesis CobD/CbiB [PTHR34308] (1-89)

Organism: NCBI:txid285562

Foldseek 3Di:
DVVVVVVVVVLVCCLQVPQLLVVLCVVPNPVRNVVSVVLVVLLVVQLDDDPVNPVPSVVSVVVNVVSSVVSSVVSVVCCVVVDPDPPPPD